Protein AF-A0A5E4D7Y1-F1 (afdb_monomer)

InterPro domains:
  IPR020618 Adenylate kinase isoenzyme 6 [PTHR12595] (2-100)
  IPR027417 P-loop containing nucleoside triphosphate hydrolase [G3DSA:3.40.50.300] (1-102)
  IPR027417 P-loop containing nucleoside triphosphate hydrolase [SSF52540] (9-99)

Radius of gyration: 15.01 Å; Cα contacts (8 Å, |Δi|>4): 72; chains: 1; bounding box: 36×29×36 Å

Structure (mmCIF, N/CA/C/O backbone):
data_AF-A0A5E4D7Y1-F1
#
_entry.id   AF-A0A5E4D7Y1-F1
#
loop_
_atom_site.group_PDB
_atom_site.id
_atom_site.type_symbol
_atom_site.label_atom_id
_atom_site.label_alt_id
_atom_site.label_comp_id
_atom_site.label_asym_id
_atom_site.label_entity_id
_atom_site.label_seq_id
_atom_site.pdbx_PDB_ins_code
_atom_site.Cartn_x
_atom_site.Cartn_y
_atom_site.Cartn_z
_atom_site.occupancy
_atom_site.B_iso_or_equiv
_atom_site.auth_seq_id
_atom_site.auth_comp_id
_atom_site.auth_asym_id
_atom_site.auth_atom_id
_atom_site.pdbx_PDB_model_num
ATOM 1 N N . MET A 1 1 ? -4.389 6.420 2.511 1.00 80.81 1 MET A N 1
ATOM 2 C CA . MET A 1 1 ? -3.401 6.283 3.609 1.00 80.81 1 MET A CA 1
ATOM 3 C C . MET A 1 1 ? -2.185 7.188 3.496 1.00 80.81 1 MET A C 1
ATOM 5 O O . MET A 1 1 ? -1.791 7.722 4.519 1.00 80.81 1 MET A O 1
ATOM 9 N N . GLY A 1 2 ? -1.583 7.374 2.312 1.00 80.44 2 GLY A N 1
ATOM 10 C CA . GLY A 1 2 ? -0.390 8.230 2.176 1.00 80.44 2 GLY A CA 1
ATOM 11 C C . GLY A 1 2 ? -0.581 9.646 2.740 1.00 80.44 2 GLY A C 1
ATOM 12 O O . GLY A 1 2 ? 0.246 10.099 3.523 1.00 80.44 2 GLY A O 1
ATOM 13 N N . ASP A 1 3 ? -1.712 10.283 2.425 1.00 85.69 3 ASP A N 1
ATOM 14 C CA . ASP A 1 3 ? -2.039 11.626 2.922 1.00 85.69 3 ASP A CA 1
ATOM 15 C C . ASP A 1 3 ? -2.265 11.641 4.443 1.00 85.69 3 ASP A C 1
ATOM 17 O O . ASP A 1 3 ? -1.697 12.479 5.135 1.00 85.69 3 ASP A O 1
ATOM 21 N N . LEU A 1 4 ? -3.003 10.659 4.983 1.00 87.44 4 LEU A N 1
ATOM 22 C CA . LEU A 1 4 ? -3.215 10.500 6.430 1.00 87.44 4 LEU A CA 1
ATOM 23 C C . LEU A 1 4 ? -1.881 10.380 7.180 1.00 87.44 4 LEU A C 1
ATOM 25 O O . LEU A 1 4 ? -1.664 11.055 8.183 1.00 87.44 4 LEU A O 1
ATOM 29 N N . ALA A 1 5 ? -0.975 9.539 6.678 1.00 86.69 5 ALA A N 1
ATOM 30 C CA . ALA A 1 5 ? 0.340 9.351 7.275 1.00 86.69 5 ALA A CA 1
ATOM 31 C C . ALA A 1 5 ? 1.168 10.642 7.254 1.00 86.69 5 ALA A C 1
ATOM 33 O O . ALA A 1 5 ? 1.857 10.954 8.228 1.00 86.69 5 ALA A O 1
ATOM 34 N N . GLN A 1 6 ? 1.065 11.412 6.168 1.00 86.81 6 GLN A N 1
ATOM 35 C CA . GLN A 1 6 ? 1.761 12.684 6.019 1.00 86.81 6 GLN A CA 1
ATOM 36 C C . GLN A 1 6 ? 1.200 13.758 6.961 1.00 86.81 6 GLN A C 1
ATOM 38 O O . GLN A 1 6 ? 1.975 14.468 7.604 1.00 86.81 6 GLN A O 1
ATOM 43 N N . GLU A 1 7 ? -0.124 13.868 7.064 1.00 87.75 7 GLU A N 1
ATOM 44 C CA . GLU A 1 7 ? -0.818 14.837 7.920 1.00 87.75 7 GLU A CA 1
ATOM 45 C C . GLU A 1 7 ? -0.630 14.527 9.412 1.00 87.75 7 GLU A C 1
ATOM 47 O O . GLU A 1 7 ? -0.338 15.430 10.197 1.00 87.75 7 GLU A O 1
ATOM 52 N N . GLY A 1 8 ? -0.730 13.251 9.796 1.00 83.25 8 GLY A N 1
ATOM 53 C CA . GLY A 1 8 ? -0.561 12.785 11.176 1.00 83.25 8 GLY A CA 1
ATOM 54 C C . GLY A 1 8 ? 0.893 12.554 11.605 1.00 83.25 8 GLY A C 1
ATOM 55 O O . GLY A 1 8 ? 1.145 12.208 12.762 1.00 83.25 8 GLY A O 1
ATOM 56 N N . GLN A 1 9 ? 1.859 12.725 10.691 1.00 89.56 9 GLN A N 1
ATOM 57 C CA . GLN A 1 9 ? 3.275 12.387 10.903 1.00 89.56 9 GLN A CA 1
ATOM 58 C C . GLN A 1 9 ? 3.440 10.968 11.479 1.00 89.56 9 GLN A C 1
ATOM 60 O O . GLN A 1 9 ? 4.118 10.744 12.491 1.00 89.56 9 GLN A O 1
ATOM 65 N N . LEU A 1 10 ? 2.761 10.009 10.849 1.00 93.19 10 LEU A N 1
ATOM 66 C CA . LEU A 1 10 ? 2.669 8.612 11.278 1.00 93.19 10 LEU A CA 1
ATOM 67 C C . LEU A 1 10 ? 3.831 7.806 10.691 1.00 93.19 10 LEU A C 1
ATOM 69 O O . LEU A 1 10 ? 3.634 6.855 9.942 1.00 93.19 10 LEU A O 1
ATOM 73 N N . TYR A 1 11 ? 5.055 8.236 10.985 1.00 93.88 11 TYR A N 1
ATOM 74 C CA . TYR A 1 11 ? 6.269 7.605 10.481 1.00 93.88 11 TYR A CA 1
ATOM 75 C C . TYR A 1 11 ? 7.207 7.236 11.624 1.00 93.88 11 TYR A C 1
ATOM 77 O O . TYR A 1 11 ? 7.348 7.999 12.585 1.00 93.88 11 TYR A O 1
ATOM 85 N N . ASN A 1 12 ? 7.891 6.104 11.482 1.00 92.88 12 ASN A N 1
ATOM 86 C CA . ASN A 1 12 ? 8.895 5.628 12.422 1.00 92.88 12 ASN A CA 1
ATOM 87 C C . ASN A 1 12 ? 10.161 5.190 11.678 1.00 92.88 12 ASN A C 1
ATOM 89 O O . ASN A 1 12 ? 10.323 4.038 11.286 1.00 92.88 12 ASN A O 1
ATOM 93 N N . GLY A 1 13 ? 11.072 6.145 11.489 1.00 93.06 13 GLY A N 1
ATOM 94 C CA . GLY A 1 13 ? 12.326 5.936 10.773 1.00 93.06 13 GLY A CA 1
ATOM 95 C C . GLY A 1 13 ? 12.273 6.360 9.306 1.00 93.06 13 GLY A C 1
ATOM 96 O O . GLY A 1 13 ? 11.301 6.949 8.826 1.00 93.06 13 GLY A O 1
ATOM 97 N N . TYR A 1 14 ? 13.374 6.102 8.607 1.00 93.56 14 TYR A N 1
ATOM 98 C CA . TYR A 1 14 ? 13.571 6.481 7.214 1.00 93.56 14 TYR A CA 1
ATOM 99 C C . TYR A 1 14 ? 14.239 5.337 6.463 1.00 93.56 14 TYR A C 1
ATOM 101 O O . TYR A 1 14 ? 15.221 4.768 6.940 1.00 93.56 14 TYR A O 1
ATOM 109 N N . ASP A 1 15 ? 13.703 5.020 5.295 1.00 91.38 15 ASP A N 1
ATOM 110 C CA . ASP A 1 15 ? 14.254 4.042 4.378 1.00 91.38 15 ASP A CA 1
ATOM 111 C C . ASP A 1 15 ? 15.226 4.756 3.427 1.00 91.38 15 ASP A C 1
ATOM 113 O O . ASP A 1 15 ? 14.818 5.484 2.520 1.00 91.38 15 ASP A O 1
ATOM 117 N N . GLU A 1 16 ? 16.530 4.575 3.652 1.00 91.50 16 GLU A N 1
A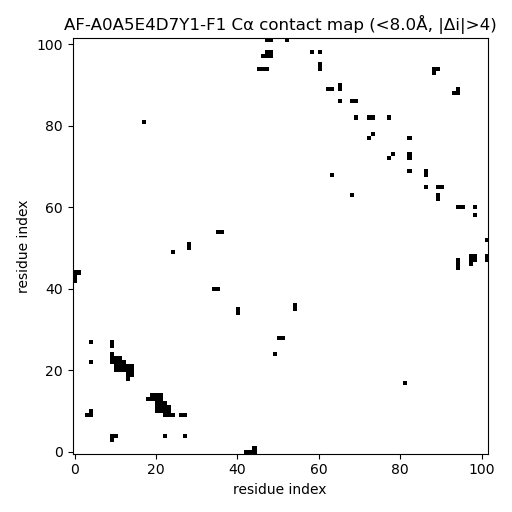TOM 118 C CA . GLU A 1 16 ? 17.579 5.148 2.794 1.00 91.50 16 GLU A CA 1
ATOM 119 C C . GLU A 1 16 ? 17.621 4.506 1.397 1.00 91.50 16 GLU A C 1
ATOM 121 O O . GLU A 1 16 ? 18.118 5.111 0.447 1.00 91.50 16 GLU A O 1
ATOM 126 N N . GLU A 1 17 ? 17.118 3.278 1.255 1.00 88.75 17 GLU A N 1
ATOM 127 C CA . GLU A 1 17 ? 17.139 2.520 0.008 1.00 88.75 17 GLU A CA 1
ATOM 128 C C . GLU A 1 17 ? 16.098 3.043 -0.990 1.00 88.75 17 GLU A C 1
ATOM 130 O O . GLU A 1 17 ? 16.360 3.074 -2.202 1.00 88.75 17 GLU A 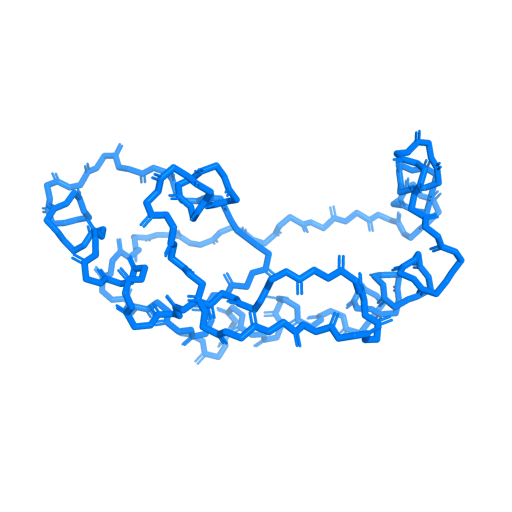O 1
ATOM 135 N N . TYR A 1 18 ? 14.941 3.466 -0.478 1.00 85.81 18 TYR A N 1
ATOM 136 C CA . TYR A 1 18 ? 13.824 4.009 -1.255 1.00 85.81 18 TYR A CA 1
ATOM 137 C C . TYR A 1 18 ? 13.612 5.517 -1.085 1.00 85.81 18 TYR A C 1
ATOM 139 O O . TYR A 1 18 ? 12.735 6.073 -1.752 1.00 85.81 18 TYR A O 1
ATOM 147 N N . ASP A 1 19 ? 14.435 6.167 -0.259 1.00 85.88 19 ASP A N 1
ATOM 148 C CA . ASP A 1 19 ? 14.397 7.601 0.043 1.00 85.88 19 ASP A CA 1
ATOM 149 C C . ASP A 1 19 ? 13.001 8.052 0.502 1.00 85.88 19 ASP A C 1
ATOM 151 O O . ASP A 1 19 ? 12.398 8.981 -0.044 1.00 85.88 19 ASP A O 1
ATOM 155 N N . CYS A 1 20 ? 12.438 7.334 1.479 1.00 87.88 20 CYS A N 1
ATOM 156 C CA . CYS A 1 20 ? 11.116 7.643 2.013 1.00 87.88 20 CYS A CA 1
ATOM 157 C C . CYS A 1 20 ? 10.975 7.341 3.513 1.00 87.88 20 CYS A C 1
ATOM 159 O O . CYS A 1 20 ? 11.625 6.433 4.029 1.00 87.88 20 CYS A O 1
ATOM 161 N N . PRO A 1 21 ? 10.090 8.056 4.231 1.00 92.06 21 PRO A N 1
ATOM 162 C CA . PRO A 1 21 ? 9.737 7.708 5.604 1.00 92.06 21 PRO A CA 1
ATOM 163 C C . PRO A 1 21 ? 9.120 6.308 5.697 1.00 92.06 21 PRO A C 1
ATOM 165 O O . PRO A 1 21 ? 8.326 5.921 4.838 1.00 92.06 21 PRO A O 1
ATOM 168 N N . ILE A 1 22 ? 9.452 5.578 6.761 1.00 93.44 22 ILE A N 1
ATOM 169 C CA . ILE A 1 22 ? 8.848 4.273 7.065 1.00 93.44 22 ILE A CA 1
ATOM 170 C C . ILE A 1 22 ? 7.538 4.525 7.812 1.00 93.44 22 ILE A C 1
ATOM 172 O O . ILE A 1 22 ? 7.523 5.299 8.769 1.00 93.44 22 ILE A O 1
ATOM 176 N N . LEU A 1 23 ? 6.442 3.911 7.364 1.00 94.62 23 LEU A N 1
ATOM 177 C CA . LEU A 1 23 ? 5.129 4.060 7.994 1.00 94.62 23 LEU A CA 1
ATOM 178 C C . LEU A 1 23 ? 5.133 3.455 9.404 1.00 94.62 23 LEU A C 1
ATOM 180 O O . LEU A 1 23 ? 5.658 2.368 9.615 1.00 94.62 23 LEU A O 1
ATOM 184 N N . ASP A 1 24 ? 4.538 4.162 10.361 1.00 95.75 24 ASP A N 1
ATOM 185 C CA . ASP A 1 24 ? 4.272 3.632 11.697 1.00 95.75 24 ASP A CA 1
ATOM 186 C C . ASP A 1 24 ? 2.890 2.961 11.704 1.00 95.75 24 ASP A C 1
ATOM 188 O O . ASP A 1 24 ? 1.864 3.625 11.868 1.00 95.75 24 ASP A O 1
ATOM 192 N N . GLU A 1 25 ? 2.870 1.655 11.438 1.00 94.69 25 GLU A N 1
ATOM 193 C CA . GLU A 1 25 ? 1.648 0.856 11.269 1.00 94.69 25 GLU A CA 1
ATOM 194 C C . GLU A 1 25 ? 0.761 0.866 12.519 1.00 94.69 25 GLU A C 1
ATOM 196 O O . GLU A 1 25 ? -0.442 1.105 12.402 1.00 94.69 25 GLU A O 1
ATOM 201 N N . ASP A 1 26 ? 1.346 0.718 13.712 1.00 95.19 26 ASP A N 1
ATOM 202 C CA . ASP A 1 26 ? 0.612 0.753 14.984 1.00 95.19 26 ASP A CA 1
ATOM 203 C C . ASP A 1 26 ? -0.107 2.097 15.164 1.00 95.19 26 ASP A C 1
ATOM 205 O O . ASP A 1 26 ? -1.301 2.150 15.471 1.00 95.19 26 ASP A O 1
ATOM 209 N N . ARG A 1 27 ? 0.589 3.211 14.894 1.00 94.75 27 ARG A N 1
ATOM 210 C CA . ARG A 1 27 ? -0.017 4.548 14.995 1.00 94.75 27 ARG A CA 1
ATOM 211 C C . ARG A 1 27 ? -1.083 4.800 13.932 1.00 94.75 27 ARG A C 1
ATOM 213 O O . ARG A 1 27 ? -2.019 5.552 14.192 1.00 94.75 27 ARG A O 1
ATOM 220 N N . VAL A 1 28 ? -0.954 4.208 12.744 1.00 95.31 28 VAL A N 1
ATOM 221 C CA . VAL A 1 28 ? -2.001 4.267 11.709 1.00 95.31 28 VAL A CA 1
ATOM 222 C C . VAL A 1 28 ? -3.249 3.523 12.164 1.00 95.31 28 VAL A C 1
ATOM 224 O O . VAL A 1 28 ? -4.356 4.025 11.956 1.00 95.31 28 VAL A O 1
ATOM 227 N N . VAL A 1 29 ? -3.085 2.360 12.800 1.00 95.75 29 VAL A N 1
ATOM 228 C CA . VAL A 1 29 ? -4.212 1.601 13.347 1.00 95.75 29 VAL A CA 1
ATOM 229 C C . VAL A 1 29 ? -4.920 2.410 14.437 1.00 95.75 29 VAL A C 1
ATOM 231 O O . VAL A 1 29 ? -6.136 2.599 14.368 1.00 95.75 29 VAL A O 1
ATOM 234 N N . ASP A 1 30 ? -4.159 2.968 15.380 1.00 95.25 30 ASP A N 1
ATOM 235 C CA . ASP A 1 30 ? -4.695 3.787 16.473 1.00 95.25 30 ASP A CA 1
ATOM 236 C C . ASP A 1 30 ? -5.472 5.018 15.975 1.00 95.25 30 ASP A C 1
ATOM 238 O O . ASP A 1 30 ? -6.553 5.322 16.489 1.00 95.25 30 ASP A O 1
ATOM 242 N N . GLU A 1 31 ? -4.951 5.718 14.962 1.00 94.38 31 GLU A N 1
ATOM 243 C CA . GLU A 1 31 ? -5.584 6.923 14.407 1.00 94.38 31 GLU A CA 1
ATOM 244 C C . GLU A 1 31 ? -6.933 6.608 13.735 1.00 94.38 31 GLU A C 1
ATOM 246 O O . GLU A 1 31 ? -7.880 7.394 13.806 1.00 94.38 31 GLU A O 1
ATOM 251 N N . LEU A 1 32 ? -7.049 5.440 13.102 1.00 94.81 32 LEU A N 1
ATOM 252 C CA . LEU A 1 32 ? -8.225 5.067 12.312 1.00 94.81 32 LEU A CA 1
ATOM 253 C C . LEU A 1 32 ? -9.283 4.282 13.082 1.00 94.81 32 LEU A C 1
ATOM 255 O O . LEU A 1 32 ? -10.436 4.259 12.650 1.00 94.81 32 LEU A O 1
ATOM 259 N N . GLU A 1 33 ? -8.938 3.678 14.218 1.00 94.62 33 GLU A N 1
ATOM 260 C CA . GLU A 1 33 ? -9.810 2.783 14.990 1.00 94.62 33 GLU A CA 1
ATOM 261 C C . GLU A 1 33 ? -11.209 3.375 15.235 1.00 94.62 33 GLU A C 1
ATOM 263 O O . GLU A 1 33 ? -12.227 2.713 15.016 1.00 94.62 33 GLU A O 1
ATOM 268 N N . ASN A 1 34 ? -11.293 4.647 15.639 1.00 94.12 34 ASN A N 1
ATOM 269 C CA . ASN A 1 34 ? -12.584 5.294 15.892 1.00 94.12 34 ASN A CA 1
ATOM 270 C C . ASN A 1 34 ? -13.406 5.472 14.608 1.00 94.12 34 ASN A C 1
ATOM 272 O O . ASN A 1 34 ? -14.595 5.153 14.595 1.00 94.12 34 ASN A O 1
ATOM 276 N N . GLN A 1 35 ? -12.778 5.928 13.521 1.00 94.06 35 GLN A N 1
ATOM 277 C CA . GLN A 1 35 ? -13.453 6.130 12.237 1.00 94.06 35 GLN A CA 1
ATOM 278 C C . GLN A 1 35 ? -13.913 4.797 11.624 1.00 94.06 35 GLN A C 1
ATOM 280 O O . GLN A 1 35 ? -15.002 4.705 11.054 1.00 94.06 35 GLN A O 1
ATOM 285 N N . MET A 1 36 ? -13.111 3.741 11.764 1.00 96.06 36 MET A N 1
ATOM 286 C CA . MET A 1 36 ? -13.446 2.415 11.244 1.00 96.06 36 MET A CA 1
ATOM 287 C C . MET A 1 36 ? -14.612 1.780 12.008 1.00 96.06 36 MET A C 1
ATOM 289 O O . MET A 1 36 ? -15.469 1.149 11.389 1.00 96.06 36 MET A O 1
ATOM 293 N N . ARG A 1 37 ? -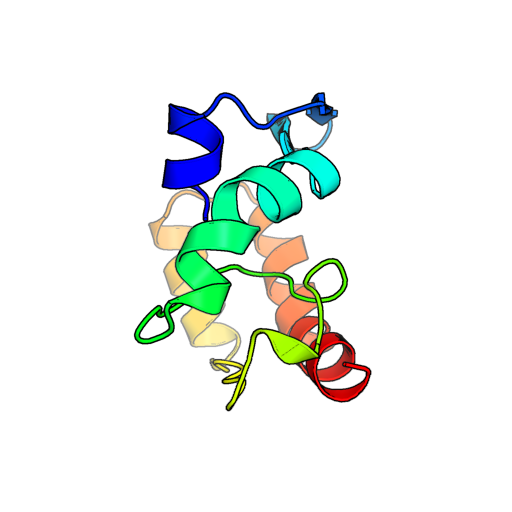14.723 2.029 13.321 1.00 94.19 37 ARG A N 1
ATOM 294 C CA . ARG A 1 37 ? -15.875 1.601 14.139 1.00 94.19 37 ARG A CA 1
ATOM 295 C C . ARG A 1 37 ? -17.188 2.273 13.748 1.00 94.19 37 ARG A C 1
ATOM 297 O O . ARG A 1 37 ? -18.238 1.640 13.845 1.00 94.19 37 ARG A O 1
ATOM 304 N N . GLU A 1 38 ? -17.151 3.536 13.328 1.00 95.38 38 GLU A N 1
ATOM 305 C CA . GLU A 1 38 ? -18.343 4.244 12.838 1.00 95.38 38 GLU A CA 1
ATOM 306 C C . GLU A 1 38 ? -18.833 3.689 11.487 1.00 95.38 38 GLU A C 1
ATOM 308 O O . GLU A 1 38 ? -20.025 3.761 11.173 1.00 95.38 38 GLU A O 1
ATOM 313 N N . GLY A 1 39 ? -17.934 3.069 10.718 1.00 94.38 39 GLY A N 1
ATOM 314 C CA . GLY A 1 39 ? -18.223 2.483 9.415 1.00 94.38 39 GLY A CA 1
ATOM 315 C C . GLY A 1 39 ? -18.335 3.524 8.295 1.00 94.38 39 GLY A C 1
ATOM 316 O O . GLY A 1 39 ? -18.000 4.693 8.453 1.00 94.38 39 GLY A O 1
ATOM 317 N N . GLY A 1 40 ? -18.762 3.087 7.104 1.00 94.81 40 GLY A N 1
ATOM 318 C CA . GLY A 1 40 ? -18.908 3.973 5.935 1.00 94.81 40 GLY A CA 1
ATOM 319 C C . GLY A 1 40 ? -17.587 4.494 5.351 1.00 94.81 40 GLY A C 1
ATOM 320 O O . GLY A 1 40 ? -17.600 5.432 4.555 1.00 94.81 40 GLY A O 1
ATOM 321 N N . THR A 1 41 ? -16.462 3.883 5.725 1.00 95.19 41 THR A N 1
ATOM 322 C CA . THR A 1 41 ? -15.117 4.305 5.324 1.00 95.19 41 THR A CA 1
ATOM 323 C C . THR A 1 41 ? -14.582 3.440 4.182 1.00 95.19 41 THR A C 1
ATOM 325 O O . THR A 1 41 ? -14.756 2.222 4.175 1.00 95.19 41 THR A O 1
ATOM 328 N N . ILE A 1 42 ? -13.917 4.079 3.215 1.00 96.00 42 ILE A N 1
ATOM 329 C CA . ILE A 1 42 ? -13.131 3.409 2.174 1.00 96.00 42 ILE A CA 1
ATOM 330 C C . ILE A 1 42 ? -11.659 3.627 2.504 1.00 96.00 42 ILE A C 1
ATOM 332 O O . ILE A 1 42 ? -11.200 4.768 2.567 1.00 96.00 42 ILE A O 1
ATOM 336 N N . VAL A 1 43 ? -10.928 2.531 2.690 1.00 95.69 43 VAL A N 1
ATOM 337 C CA . VAL A 1 43 ? -9.483 2.552 2.908 1.00 95.69 43 VAL A CA 1
ATOM 338 C C . VAL A 1 43 ? -8.774 2.227 1.596 1.00 95.69 43 VAL A C 1
ATOM 340 O O . VAL A 1 43 ? -9.086 1.231 0.951 1.00 95.69 43 VAL A O 1
ATOM 343 N N . ASP A 1 44 ? -7.825 3.082 1.213 1.00 96.06 44 ASP A N 1
ATOM 344 C CA . ASP A 1 44 ? -6.948 2.891 0.054 1.00 96.06 44 ASP A CA 1
ATOM 345 C C . ASP A 1 44 ? -5.484 2.863 0.514 1.00 96.06 44 ASP A C 1
ATOM 347 O O . ASP A 1 44 ? -4.939 3.872 1.005 1.00 96.06 44 ASP A O 1
ATOM 351 N N . TYR A 1 45 ? -4.878 1.682 0.387 1.00 96.06 45 TYR A N 1
ATOM 352 C CA . TYR A 1 45 ? -3.467 1.433 0.632 1.00 96.06 45 TYR A CA 1
ATOM 353 C C . TYR A 1 45 ? -2.957 0.244 -0.188 1.00 96.06 45 TYR A C 1
ATOM 355 O O . TYR A 1 45 ? -3.730 -0.565 -0.691 1.00 96.06 45 TYR A O 1
ATOM 363 N N . HIS A 1 46 ? -1.636 0.159 -0.332 1.00 94.00 46 HIS A N 1
ATOM 364 C CA . HIS A 1 46 ? -0.945 -0.862 -1.122 1.00 94.00 46 HIS A CA 1
ATOM 365 C C . HIS A 1 46 ? -0.400 -2.007 -0.254 1.00 94.00 46 HIS A C 1
ATOM 367 O O . HIS A 1 46 ? 0.557 -2.653 -0.654 1.00 94.00 46 HIS A O 1
ATOM 373 N N . GLY A 1 47 ? -0.984 -2.207 0.924 1.00 93.69 47 GLY A N 1
ATOM 374 C CA . GLY A 1 47 ? -0.705 -3.262 1.895 1.00 93.69 47 GLY A CA 1
ATOM 375 C C . GLY A 1 47 ? -1.910 -3.374 2.830 1.00 93.69 47 GLY A C 1
ATOM 376 O O . GLY A 1 47 ? -2.718 -2.438 2.909 1.00 93.69 47 GLY A O 1
ATOM 377 N N . CYS A 1 48 ? -2.077 -4.515 3.476 1.00 95.12 48 CYS A N 1
ATOM 378 C CA . CYS A 1 48 ? -3.243 -4.820 4.296 1.00 95.12 48 CYS A CA 1
ATOM 379 C C . CYS A 1 48 ? -2.975 -5.692 5.528 1.00 95.12 48 CYS A C 1
ATOM 381 O O . CYS A 1 48 ? -3.822 -5.694 6.415 1.00 95.12 48 CYS A O 1
ATOM 383 N N . ASP A 1 49 ? -1.841 -6.382 5.615 1.00 94.62 49 ASP A N 1
ATOM 384 C CA . ASP A 1 49 ? -1.509 -7.351 6.671 1.00 94.62 49 ASP A CA 1
ATOM 385 C C . ASP A 1 49 ? -1.549 -6.810 8.112 1.00 94.62 49 ASP A C 1
ATOM 387 O O . ASP A 1 49 ? -1.863 -7.559 9.037 1.00 94.62 49 ASP A O 1
ATOM 391 N N . PHE A 1 50 ? -1.278 -5.521 8.318 1.00 94.62 50 PHE A N 1
ATOM 392 C CA . PHE A 1 50 ? -1.296 -4.893 9.644 1.00 94.62 50 PHE A CA 1
ATOM 393 C C . PHE A 1 50 ? -2.671 -4.360 10.079 1.00 94.62 50 PHE A C 1
ATOM 395 O O . PHE A 1 50 ? -2.845 -3.977 11.239 1.00 94.62 50 PHE A O 1
ATOM 402 N N . PHE A 1 51 ? -3.667 -4.301 9.188 1.00 95.88 51 PHE A N 1
ATOM 403 C CA . PHE A 1 51 ? -4.990 -3.820 9.582 1.00 95.88 51 PHE A CA 1
ATOM 404 C C . PHE A 1 51 ? -5.777 -4.886 10.358 1.00 95.88 51 PHE A C 1
ATOM 406 O O . PHE A 1 51 ? -5.721 -6.067 10.026 1.00 95.88 51 PHE A O 1
ATOM 413 N N . PRO A 1 52 ? -6.608 -4.501 11.341 1.00 95.56 52 PRO A N 1
ATOM 414 C CA . PRO A 1 52 ? -7.504 -5.452 11.987 1.00 95.56 52 PRO A CA 1
ATOM 415 C C . PRO A 1 52 ? -8.553 -6.026 11.017 1.00 95.56 52 PRO A C 1
ATOM 417 O O . PRO A 1 52 ? -9.322 -5.278 10.416 1.00 95.56 52 PRO A O 1
ATOM 420 N N . GLU A 1 53 ? -8.670 -7.357 10.934 1.00 93.56 53 GLU A N 1
ATOM 421 C CA . GLU A 1 53 ? -9.601 -8.046 10.013 1.00 93.56 53 GLU A CA 1
ATOM 422 C C . GLU A 1 53 ? -11.053 -7.558 10.124 1.00 93.56 53 GLU A C 1
ATOM 424 O O . GLU A 1 53 ? -11.756 -7.353 9.133 1.00 93.56 53 GL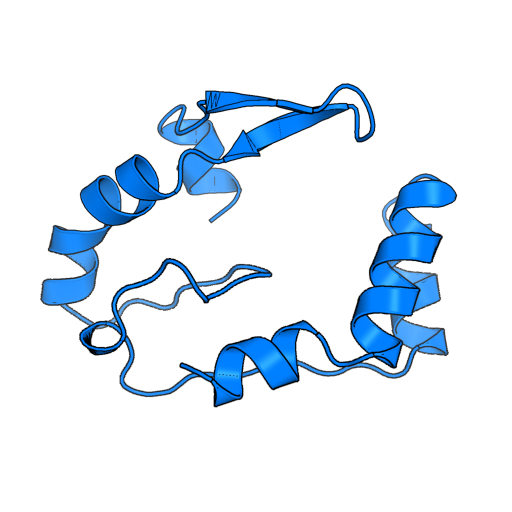U A O 1
ATOM 429 N N . HIS A 1 54 ? -11.499 -7.304 11.355 1.00 93.44 54 HIS A N 1
ATOM 430 C CA . HIS A 1 54 ? -12.869 -6.898 11.661 1.00 93.44 54 HIS A CA 1
ATOM 431 C C . HIS A 1 54 ? -13.248 -5.498 11.147 1.00 93.44 54 HIS A C 1
ATOM 433 O O . HIS A 1 54 ? -14.422 -5.129 11.214 1.00 93.44 54 HIS A O 1
ATOM 439 N N . TRP A 1 55 ? -12.289 -4.712 10.650 1.00 95.94 55 TRP A N 1
ATOM 440 C CA . TRP A 1 55 ? -12.547 -3.403 10.051 1.00 95.94 55 TRP A CA 1
ATOM 441 C C . TRP A 1 55 ? -13.242 -3.492 8.691 1.00 95.94 55 TRP A C 1
ATOM 443 O O . TRP A 1 55 ? -13.956 -2.563 8.298 1.00 95.94 55 TRP A O 1
ATOM 453 N N . PHE A 1 56 ? -13.040 -4.585 7.951 1.00 96.31 56 PHE A N 1
ATOM 454 C CA . PHE A 1 56 ? -13.446 -4.662 6.553 1.00 96.31 56 PHE A CA 1
ATOM 455 C C . PHE A 1 56 ? -14.592 -5.640 6.337 1.00 96.31 56 PHE A C 1
ATOM 457 O O . PHE A 1 56 ? -14.509 -6.832 6.602 1.00 96.31 56 PHE A O 1
ATOM 464 N N . HIS A 1 57 ? -15.672 -5.127 5.752 1.00 95.94 57 HIS A N 1
ATOM 465 C CA . HIS A 1 57 ? -16.783 -5.951 5.276 1.00 95.94 57 HIS A CA 1
ATOM 466 C C . HIS A 1 57 ? -16.465 -6.630 3.936 1.00 95.94 57 HIS A C 1
ATOM 468 O O . HIS A 1 57 ? -17.078 -7.636 3.581 1.00 95.94 57 HIS A O 1
ATOM 474 N N . ILE A 1 58 ? -15.564 -6.027 3.157 1.00 96.12 58 ILE A N 1
ATOM 475 C CA . ILE A 1 58 ? -15.115 -6.502 1.852 1.00 96.12 58 ILE A CA 1
ATOM 476 C C . ILE A 1 58 ? -13.749 -5.893 1.534 1.00 96.12 58 ILE A C 1
ATOM 478 O O . ILE A 1 58 ? -13.501 -4.728 1.847 1.00 96.12 58 ILE A O 1
ATOM 482 N N . VAL A 1 59 ? -12.892 -6.674 0.879 1.00 96.75 59 VAL A N 1
ATOM 483 C CA . VAL A 1 59 ? -11.565 -6.255 0.418 1.00 96.75 59 VAL A CA 1
ATOM 484 C C . VAL A 1 59 ? -11.509 -6.403 -1.101 1.00 96.75 59 VAL A C 1
ATOM 486 O O . VAL A 1 59 ? -11.943 -7.415 -1.655 1.00 96.75 59 VAL A O 1
ATOM 489 N N . PHE A 1 60 ? -10.993 -5.383 -1.788 1.00 97.38 60 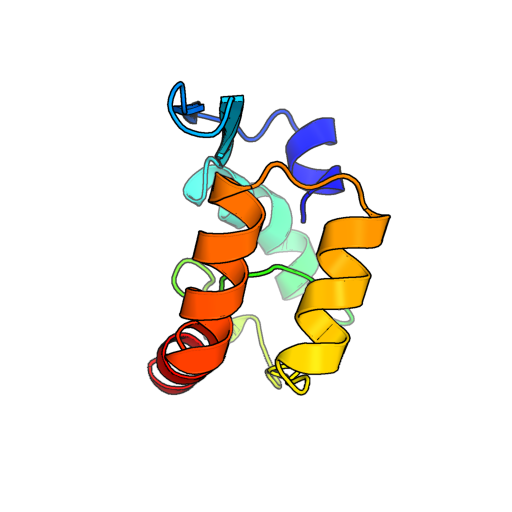PHE A N 1
ATOM 490 C CA . PHE A 1 60 ? -10.815 -5.391 -3.238 1.00 97.38 60 PHE A CA 1
ATOM 491 C C . PHE A 1 60 ? -9.336 -5.265 -3.586 1.00 97.38 60 PHE A C 1
ATOM 493 O O . PHE A 1 60 ? -8.728 -4.227 -3.345 1.00 97.38 60 PHE A O 1
ATOM 500 N N . VAL A 1 61 ? -8.784 -6.287 -4.239 1.00 97.69 61 VAL A N 1
ATOM 501 C CA . VAL A 1 61 ? -7.426 -6.233 -4.790 1.00 97.69 61 VAL A CA 1
ATOM 502 C C . VAL A 1 61 ? -7.508 -5.829 -6.258 1.00 97.69 61 VAL A C 1
ATOM 504 O O . VAL A 1 61 ? -7.959 -6.600 -7.110 1.00 97.69 61 VAL A O 1
ATOM 507 N N . LEU A 1 62 ? -7.090 -4.602 -6.569 1.00 97.81 62 LEU A N 1
ATOM 508 C CA . LEU A 1 62 ? -7.045 -4.120 -7.947 1.00 97.81 62 LEU A CA 1
ATOM 509 C C . LEU A 1 62 ? -5.866 -4.752 -8.690 1.00 97.81 62 LEU A C 1
ATOM 511 O O . LEU A 1 62 ? -4.731 -4.691 -8.234 1.00 97.81 62 LEU A O 1
ATOM 515 N N . ARG A 1 63 ? -6.136 -5.320 -9.868 1.00 97.00 63 ARG A N 1
ATOM 516 C CA . ARG A 1 63 ? -5.133 -5.961 -10.731 1.00 97.00 63 ARG A CA 1
ATOM 517 C C . ARG A 1 63 ? -4.985 -5.194 -12.035 1.00 97.00 63 ARG A C 1
ATOM 519 O O . ARG A 1 63 ? -5.942 -4.586 -12.520 1.00 97.00 63 ARG A O 1
ATOM 526 N N . THR A 1 64 ? -3.788 -5.186 -12.608 1.00 97.19 64 THR A N 1
ATOM 527 C CA . THR A 1 64 ? -3.520 -4.520 -13.891 1.00 97.19 64 THR A CA 1
ATOM 528 C C . THR A 1 64 ? -2.475 -5.301 -14.677 1.00 97.19 64 THR A C 1
ATOM 530 O O . THR A 1 64 ? -1.475 -5.735 -14.119 1.00 97.19 64 THR A O 1
ATOM 533 N N . ASP A 1 65 ? -2.658 -5.416 -15.994 1.00 97.12 65 ASP A N 1
ATOM 534 C CA . ASP A 1 65 ? -1.639 -5.999 -16.868 1.00 97.12 65 ASP A CA 1
ATOM 535 C C . ASP A 1 65 ? -0.288 -5.284 -16.716 1.00 97.12 65 ASP A C 1
ATOM 537 O O . ASP A 1 65 ? -0.208 -4.054 -16.791 1.00 97.12 65 ASP A O 1
ATOM 541 N N . ASN A 1 66 ? 0.798 -6.051 -16.600 1.00 94.38 66 ASN A N 1
ATOM 542 C CA . ASN A 1 66 ? 2.141 -5.516 -16.345 1.00 94.38 66 ASN A CA 1
ATOM 543 C C . ASN A 1 66 ? 2.588 -4.450 -17.352 1.00 94.38 66 ASN A C 1
ATOM 545 O O . ASN A 1 66 ? 3.214 -3.464 -16.976 1.00 94.38 66 ASN A O 1
ATOM 549 N N . SER A 1 67 ? 2.239 -4.599 -18.633 1.00 95.00 67 SER A N 1
ATOM 550 C CA . SER A 1 67 ? 2.588 -3.613 -19.665 1.00 95.00 67 SER A CA 1
ATOM 551 C C . SER A 1 67 ? 1.868 -2.271 -19.475 1.00 95.00 67 SER A C 1
ATOM 553 O O . SER A 1 67 ? 2.408 -1.219 -19.823 1.00 95.00 67 SER A O 1
ATOM 555 N N . VAL A 1 68 ? 0.658 -2.294 -18.910 1.00 97.69 68 VAL A N 1
ATOM 556 C CA . VAL A 1 68 ? -0.129 -1.103 -18.579 1.00 97.69 68 VAL A CA 1
ATOM 557 C C . VAL A 1 68 ? 0.371 -0.497 -17.272 1.00 97.69 68 VAL A C 1
ATOM 559 O O . VAL A 1 68 ? 0.571 0.718 -17.209 1.00 97.69 68 VAL A O 1
ATOM 562 N N . LEU A 1 69 ? 0.618 -1.323 -16.250 1.00 97.19 69 LEU A N 1
ATOM 563 C CA . LEU A 1 69 ? 1.147 -0.874 -14.962 1.00 97.19 69 LEU A CA 1
ATOM 564 C C . LEU A 1 69 ? 2.525 -0.220 -15.120 1.00 97.19 69 LEU A C 1
ATOM 566 O O . LEU A 1 69 ? 2.729 0.881 -14.612 1.00 97.19 69 LEU A O 1
ATOM 570 N N . TYR A 1 70 ? 3.418 -0.824 -15.912 1.00 96.31 70 TYR A N 1
ATOM 571 C CA . TYR A 1 70 ? 4.748 -0.285 -16.217 1.00 96.31 70 TYR A CA 1
ATOM 572 C C . TYR A 1 70 ? 4.655 1.149 -16.738 1.00 96.31 70 TYR A C 1
ATOM 574 O O . TYR A 1 70 ? 5.244 2.062 -16.165 1.00 96.31 70 TYR A O 1
ATOM 582 N N . LYS A 1 71 ? 3.838 1.376 -17.776 1.00 96.88 71 LYS A N 1
ATOM 583 C CA . LYS A 1 71 ? 3.662 2.707 -18.378 1.00 96.88 71 LYS A CA 1
ATOM 584 C C . LYS A 1 71 ? 3.099 3.724 -17.386 1.00 96.88 71 LYS A C 1
ATOM 586 O O . LYS A 1 71 ? 3.493 4.889 -17.413 1.00 96.88 71 LYS A O 1
ATOM 591 N N . ARG A 1 72 ? 2.178 3.305 -16.508 1.00 97.19 72 ARG A N 1
ATOM 592 C CA . ARG A 1 72 ? 1.612 4.178 -15.466 1.00 97.19 72 ARG A CA 1
ATOM 593 C C . ARG A 1 72 ? 2.680 4.612 -14.462 1.00 97.19 72 ARG A C 1
ATOM 595 O O . ARG A 1 72 ? 2.732 5.793 -14.136 1.00 97.19 72 ARG A O 1
ATOM 602 N N . LEU A 1 73 ? 3.515 3.686 -13.992 1.00 95.06 73 LEU A N 1
ATOM 603 C CA . LEU A 1 73 ? 4.585 3.974 -13.030 1.00 95.06 73 LEU A CA 1
ATOM 604 C C . LEU A 1 73 ? 5.711 4.810 -13.655 1.00 95.06 73 LEU A C 1
ATOM 606 O O . LEU A 1 73 ? 6.169 5.771 -13.043 1.00 95.06 73 LEU A O 1
ATOM 610 N N . GLU A 1 74 ? 6.087 4.513 -14.899 1.00 95.06 74 GLU A N 1
ATOM 611 C CA . GLU A 1 74 ? 7.056 5.305 -15.667 1.00 95.06 74 GLU A CA 1
ATOM 612 C C . GLU A 1 74 ? 6.579 6.755 -15.845 1.00 95.06 74 GLU A C 1
ATOM 614 O O . GLU A 1 74 ? 7.317 7.696 -15.562 1.00 95.06 74 GLU A O 1
ATOM 619 N N . THR A 1 75 ? 5.307 6.954 -16.214 1.00 96.25 75 THR A N 1
ATOM 620 C CA . THR A 1 75 ? 4.717 8.299 -16.380 1.00 96.25 75 THR A CA 1
ATOM 621 C C . THR A 1 75 ? 4.667 9.083 -15.064 1.00 96.25 75 THR A C 1
ATOM 623 O O . THR A 1 75 ? 4.710 10.311 -15.074 1.00 96.25 75 THR A O 1
ATOM 626 N N . ARG A 1 76 ? 4.602 8.393 -13.917 1.00 93.56 76 ARG A N 1
ATOM 627 C CA . ARG A 1 76 ? 4.670 9.008 -12.580 1.00 93.56 76 ARG A CA 1
ATOM 628 C C . ARG A 1 76 ? 6.094 9.407 -12.173 1.00 93.56 76 ARG A C 1
ATOM 630 O O . ARG A 1 76 ? 6.264 9.976 -11.100 1.00 93.56 76 ARG A O 1
ATOM 637 N N . GLY A 1 77 ? 7.103 9.116 -12.996 1.00 91.44 77 GLY A N 1
ATOM 638 C CA . GLY A 1 77 ? 8.499 9.428 -12.701 1.00 91.44 77 GLY A CA 1
ATOM 639 C C . GLY A 1 77 ? 9.112 8.522 -11.633 1.00 91.44 77 GLY A C 1
ATOM 640 O O . GLY A 1 77 ? 10.058 8.929 -10.964 1.00 91.44 77 GLY A O 1
ATOM 641 N N . CYS A 1 78 ? 8.578 7.310 -11.437 1.00 86.56 78 CYS A N 1
ATOM 642 C CA . CYS A 1 78 ? 9.201 6.345 -10.536 1.00 86.56 78 CYS A CA 1
ATOM 643 C C . CYS A 1 78 ? 10.607 5.988 -11.041 1.00 86.56 78 CYS A C 1
ATOM 645 O O . CYS A 1 78 ? 10.781 5.657 -12.213 1.00 86.56 78 CYS A O 1
ATOM 647 N N . GLY A 1 79 ? 11.603 6.031 -10.152 1.00 89.44 79 GLY A N 1
ATOM 648 C CA . GLY A 1 79 ? 12.963 5.601 -10.478 1.00 89.44 79 GLY A CA 1
ATOM 649 C C . GLY A 1 79 ? 13.015 4.130 -10.903 1.00 89.44 79 GLY A C 1
ATOM 650 O O . GLY A 1 79 ? 12.156 3.338 -10.516 1.00 89.44 79 GLY A O 1
ATOM 651 N N . GLU A 1 80 ? 14.040 3.759 -11.675 1.00 91.31 80 GLU A N 1
ATOM 652 C CA . GLU A 1 80 ? 14.176 2.430 -12.297 1.00 91.31 80 GLU A CA 1
ATOM 653 C C . GLU A 1 80 ? 14.012 1.280 -11.295 1.00 91.31 80 GLU A C 1
ATOM 655 O O . GLU A 1 80 ? 13.286 0.322 -11.555 1.00 91.31 80 GLU A O 1
AT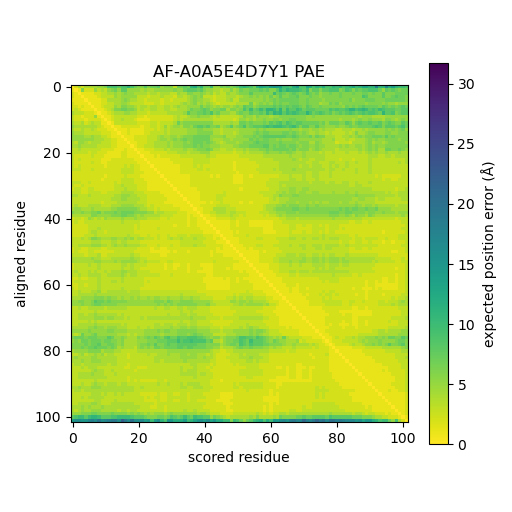OM 660 N N . LYS A 1 81 ? 14.634 1.415 -10.119 1.00 91.75 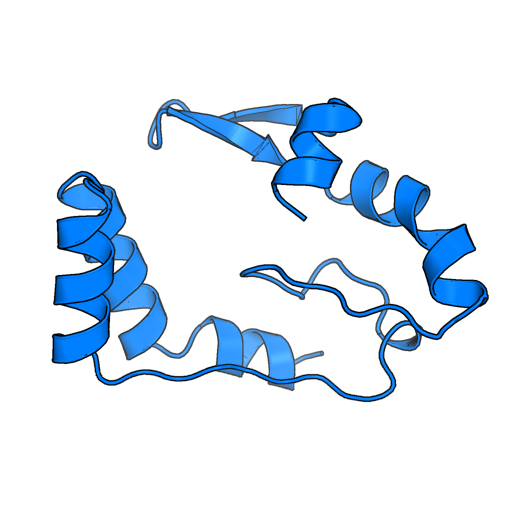81 LYS A N 1
ATOM 661 C CA . LYS A 1 81 ? 14.536 0.443 -9.031 1.00 91.75 81 LYS A CA 1
ATOM 662 C C . LYS A 1 81 ? 13.095 0.262 -8.552 1.00 91.75 81 LYS A C 1
ATOM 664 O O . LYS A 1 81 ? 12.531 -0.813 -8.711 1.00 91.75 81 LYS A O 1
ATOM 669 N N . LYS A 1 82 ? 12.462 1.349 -8.094 1.00 91.44 82 LYS A N 1
ATOM 670 C CA . LYS A 1 82 ? 11.067 1.347 -7.630 1.00 91.44 82 LYS A CA 1
ATOM 671 C C . LYS A 1 82 ? 10.122 0.803 -8.697 1.00 91.44 82 LYS A C 1
ATOM 673 O O . LYS A 1 82 ? 9.194 0.067 -8.379 1.00 91.44 82 LYS A O 1
ATOM 678 N N . LEU A 1 83 ? 10.352 1.145 -9.962 1.00 94.12 83 LEU A N 1
ATOM 679 C CA . LEU A 1 83 ? 9.560 0.632 -11.070 1.00 94.12 83 LEU A CA 1
ATOM 680 C C . LEU A 1 83 ? 9.692 -0.892 -11.172 1.00 94.12 83 LEU A C 1
ATOM 682 O O . LEU A 1 83 ? 8.679 -1.589 -11.196 1.00 94.12 83 LEU A O 1
ATOM 686 N N . LYS A 1 84 ? 10.924 -1.409 -11.191 1.00 94.94 84 LYS A N 1
ATOM 687 C CA . LYS A 1 84 ? 11.192 -2.848 -11.249 1.00 94.94 84 LYS A CA 1
ATOM 688 C C . LYS A 1 84 ? 10.552 -3.585 -10.072 1.00 94.94 84 LYS A C 1
ATOM 690 O O . LYS A 1 84 ? 9.850 -4.567 -10.305 1.00 94.94 84 LYS A O 1
ATOM 695 N N . ASP A 1 85 ? 10.722 -3.079 -8.855 1.00 95.81 85 ASP A N 1
ATOM 696 C CA . ASP A 1 85 ? 10.210 -3.719 -7.640 1.00 95.81 85 ASP A CA 1
ATOM 697 C C . ASP A 1 85 ? 8.676 -3.774 -7.641 1.00 95.81 85 ASP A C 1
ATOM 699 O O . ASP A 1 85 ? 8.091 -4.828 -7.396 1.00 95.81 85 ASP A O 1
ATOM 703 N N . ASN A 1 86 ? 8.005 -2.686 -8.037 1.00 95.56 86 ASN A N 1
ATOM 704 C CA . ASN A 1 86 ? 6.541 -2.654 -8.141 1.00 95.56 86 ASN A CA 1
ATOM 705 C C . ASN A 1 86 ? 6.002 -3.584 -9.241 1.00 95.56 86 ASN A C 1
ATOM 707 O O . ASN A 1 86 ? 4.956 -4.206 -9.069 1.00 95.56 86 ASN A O 1
ATOM 711 N N . ILE A 1 87 ? 6.705 -3.711 -10.370 1.00 97.38 87 ILE A N 1
ATOM 712 C CA . ILE A 1 87 ? 6.305 -4.649 -11.430 1.00 97.38 87 ILE A CA 1
ATOM 713 C C . ILE A 1 87 ? 6.515 -6.098 -10.992 1.00 97.38 87 ILE A C 1
ATOM 715 O O . ILE A 1 87 ? 5.670 -6.946 -11.269 1.00 97.38 87 ILE A O 1
ATOM 719 N N . GLN A 1 88 ? 7.604 -6.397 -10.281 1.00 97.25 88 GLN A N 1
ATOM 720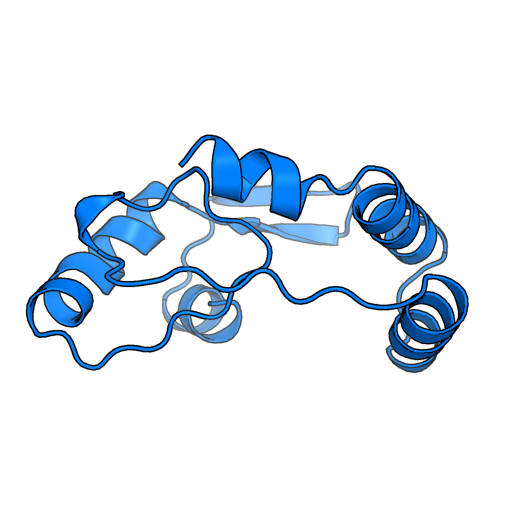 C CA . GLN A 1 88 ? 7.807 -7.726 -9.704 1.00 97.25 88 GLN A CA 1
ATOM 721 C C . GLN A 1 88 ? 6.736 -8.051 -8.656 1.00 97.25 88 GLN A C 1
ATOM 723 O O . GLN A 1 88 ? 6.214 -9.163 -8.670 1.00 97.25 88 GLN A O 1
ATOM 728 N N . CYS A 1 89 ? 6.356 -7.080 -7.822 1.00 97.25 89 CYS A N 1
ATOM 729 C CA . CYS A 1 89 ? 5.266 -7.209 -6.855 1.00 97.25 89 CYS A CA 1
ATOM 730 C C . CYS A 1 89 ? 3.938 -7.619 -7.529 1.00 97.25 89 CYS A C 1
ATOM 732 O O . CYS A 1 89 ? 3.314 -8.596 -7.113 1.00 97.25 89 CYS A O 1
ATOM 734 N N . GLU A 1 90 ? 3.553 -6.963 -8.632 1.00 97.56 90 GLU A N 1
ATOM 735 C CA . GLU A 1 90 ? 2.346 -7.332 -9.395 1.00 97.56 90 GLU A CA 1
ATOM 736 C C . GLU A 1 90 ? 2.464 -8.715 -10.063 1.00 97.56 90 GLU A C 1
ATOM 738 O O . GLU A 1 90 ? 1.510 -9.496 -10.043 1.00 97.56 90 GLU A O 1
ATOM 743 N N . ILE A 1 91 ? 3.629 -9.056 -10.631 1.00 97.19 91 ILE A N 1
ATOM 744 C CA . ILE A 1 91 ? 3.877 -10.372 -11.251 1.00 97.19 91 ILE A CA 1
ATOM 745 C C . ILE A 1 91 ? 3.718 -11.502 -10.231 1.00 97.19 91 ILE A C 1
ATOM 747 O O . ILE A 1 91 ? 3.094 -12.520 -10.538 1.00 9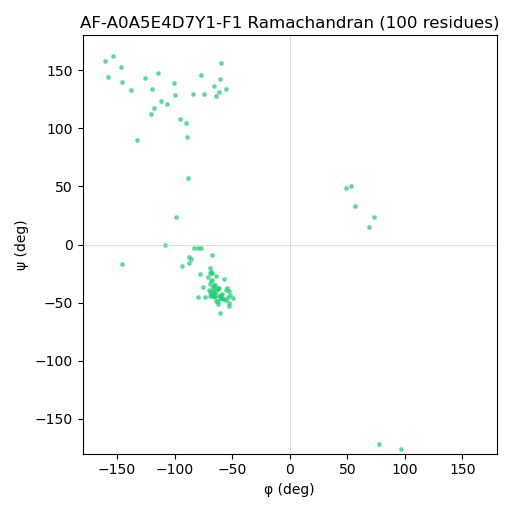7.19 91 ILE A O 1
ATOM 751 N N . PHE A 1 92 ? 4.281 -11.323 -9.036 1.00 97.50 92 PHE A N 1
ATOM 752 C CA . PHE A 1 92 ? 4.202 -12.297 -7.950 1.00 97.50 92 PHE A CA 1
ATOM 753 C C . PHE A 1 92 ? 2.875 -12.254 -7.197 1.00 97.50 92 PHE A C 1
ATOM 755 O O . PHE A 1 92 ? 2.647 -13.095 -6.342 1.00 97.50 92 PHE A O 1
ATOM 762 N N . GLN A 1 93 ? 1.979 -11.331 -7.556 1.00 96.62 93 GLN A N 1
ATOM 763 C CA . GLN A 1 93 ? 0.660 -11.187 -6.947 1.00 96.62 93 GLN A CA 1
ATOM 764 C C . GLN A 1 93 ? 0.721 -10.982 -5.428 1.00 96.62 93 GLN A C 1
ATOM 766 O O . GLN A 1 93 ? -0.191 -11.406 -4.726 1.00 96.62 93 GLN A O 1
ATOM 771 N N . VAL A 1 94 ? 1.765 -10.312 -4.928 1.00 97.38 94 VAL A N 1
ATOM 772 C CA . VAL A 1 94 ? 2.043 -10.194 -3.484 1.00 97.38 94 VAL A CA 1
ATOM 773 C C . VAL A 1 94 ? 0.824 -9.673 -2.725 1.00 97.38 94 VAL A C 1
ATOM 775 O O . VAL A 1 94 ? 0.358 -10.330 -1.806 1.00 97.38 94 VAL A O 1
ATOM 778 N N . LEU A 1 95 ? 0.221 -8.570 -3.183 1.00 97.00 95 LEU A N 1
ATOM 779 C CA . LEU A 1 95 ? -0.952 -7.983 -2.518 1.00 97.00 95 LEU A CA 1
ATOM 780 C C . LEU A 1 95 ? -2.210 -8.849 -2.604 1.00 97.00 95 LEU A C 1
ATOM 782 O O . LEU A 1 95 ? -3.108 -8.727 -1.779 1.00 97.00 95 LEU A O 1
ATOM 786 N N . TYR A 1 96 ? -2.304 -9.712 -3.617 1.00 96.88 96 TYR A N 1
ATOM 787 C CA . TYR A 1 96 ? -3.385 -10.687 -3.676 1.00 96.88 96 TYR A CA 1
ATOM 788 C C . TYR A 1 96 ? -3.158 -11.797 -2.652 1.00 96.88 96 TYR A C 1
ATOM 790 O O . TYR A 1 96 ? -4.094 -12.142 -1.943 1.00 96.88 96 TYR A O 1
ATOM 798 N N . GLU A 1 97 ? -1.937 -12.330 -2.560 1.00 96.81 97 GLU A N 1
ATOM 799 C CA . GLU A 1 97 ? -1.578 -13.358 -1.575 1.00 96.81 97 GLU A CA 1
ATOM 800 C C . GLU A 1 97 ? -1.709 -12.854 -0.131 1.00 96.81 97 GLU A C 1
ATOM 802 O O . GLU A 1 97 ? -2.189 -13.580 0.735 1.00 96.81 97 GLU A O 1
ATOM 807 N N . GLU A 1 98 ? -1.354 -11.598 0.114 1.00 94.69 98 GLU A N 1
ATOM 808 C CA . GLU A 1 98 ? -1.519 -10.941 1.408 1.00 94.69 98 GLU A CA 1
ATOM 809 C C . GLU A 1 98 ? -3.002 -10.811 1.785 1.00 94.69 98 GLU A C 1
ATOM 811 O O . GLU A 1 98 ? -3.418 -11.260 2.848 1.00 94.69 98 GLU A O 1
ATOM 816 N N . ALA A 1 99 ? -3.837 -10.316 0.865 1.00 94.62 99 ALA A N 1
ATOM 817 C CA . ALA A 1 99 ? -5.265 -10.125 1.112 1.00 94.62 99 ALA A CA 1
ATOM 818 C C . ALA A 1 99 ? -6.071 -11.431 1.247 1.00 94.62 99 ALA A C 1
ATOM 820 O O . ALA A 1 99 ? -7.178 -11.399 1.773 1.00 94.62 99 ALA A O 1
ATOM 821 N N . ILE A 1 100 ? -5.575 -12.569 0.745 1.00 92.62 100 ILE A N 1
ATOM 822 C CA . ILE A 1 100 ? -6.215 -13.883 0.973 1.00 92.62 100 ILE A CA 1
ATOM 823 C C . ILE A 1 100 ? -5.738 -14.568 2.258 1.00 92.62 100 ILE A C 1
ATOM 825 O O . ILE A 1 100 ? -6.341 -15.563 2.661 1.00 92.62 100 ILE A O 1
ATOM 829 N N . ALA A 1 101 ? -4.627 -14.107 2.837 1.00 86.69 101 ALA A N 1
ATOM 830 C CA . ALA A 1 101 ? -4.141 -14.560 4.138 1.00 86.69 101 ALA A CA 1
ATOM 831 C C . ALA A 1 101 ? -4.791 -13.792 5.305 1.00 86.69 101 ALA A C 1
ATOM 833 O O . ALA A 1 101 ? -4.652 -14.222 6.450 1.00 86.69 101 ALA A O 1
ATOM 834 N N . PHE A 1 102 ? -5.465 -12.690 4.968 1.00 65.38 102 PHE A N 1
ATOM 835 C CA . PHE A 1 102 ? -6.298 -11.833 5.803 1.00 65.38 102 PHE A CA 1
ATOM 836 C C . PHE A 1 102 ? -7.643 -12.474 6.180 1.00 65.38 102 PHE A C 1
ATOM 838 O O . PHE A 1 102 ? -8.140 -13.345 5.423 1.00 65.38 102 PHE A O 1
#

Secondary structure (DSSP, 8-state):
-HHHHHHTT-EEEEETTTTEEEE-HHHHHHHHHHHHHH-------S--TTS-GGG-S--------HHHHHHHHHHTT--HHHHHHHHHHHHTTHHHHHHHH-

Organism: Marmota monax (NCBI:txid9995)

Nearest PDB structures (foldseek):
  3iim-assembly1_A  TM=9.936E-01  e=4.650E-14  Homo sapiens
  1rkb-assembly1_A  TM=9.990E-01  e=1.466E-13  Homo sapiens
  5jzv-assembly1_A  TM=9.958E-01  e=1.796E-13  Homo sapiens
  1a1l-assembly1_A  TM=2.979E-01  e=6.014E+00  Mus musculus

pLDDT: mean 93.47, std 4.68, range [65.38, 97.81]

Foldseek 3Di:
DVVCCVVVVQFDDADPPQGGTHGNLVVVQVVCVVVLVVDPDDDDDPADLSHDPVSDPDDDDDADDLVVLLVVCVVVVPDPVRSVVVSVCRVVVVRVVRVVVD

Sequence (102 aa):
MGDLAQEGQLYNGYDEEYDCPILDEDRVVDELENQMREGGTIVDYHGCDFFPEHWFHIVFVLRTDNSVLYKRLETRGCGEKKLKDNIQCEIFQVLYEEAIAF

Mean predicted aligned error: 3.44 Å

Solvent-accessible surface area (backbone atoms only — not comparable to full-atom values): 6487 Å² total; per-residue (Å²): 76,73,64,57,34,63,76,67,62,31,54,62,63,68,38,81,90,76,72,42,72,29,72,26,64,70,57,50,50,64,71,40,51,67,57,47,72,73,46,99,72,86,89,60,69,95,70,62,84,88,56,67,69,90,66,56,95,74,87,84,80,88,81,70,61,63,76,61,48,50,54,54,41,52,74,70,64,51,52,72,65,61,43,52,54,55,52,49,38,61,74,69,36,47,66,55,56,45,62,68,75,99